Protein AF-A0A9E2KGN2-F1 (afdb_monomer_lite)

Organism: NCBI:txid2838471

Secondary structure (DSSP, 8-state):
-HHHHHHHHHHHHTHHHHHHHHHHHHHHHHHHHIIIII-HHHHHHHHHHHHHHHHHHHHHHHHTTTT-SHHHHHHHHHHHHHHHHIIIII---HHHHHHHHHIIIIIHHHHHHHHHH--HHHHHHHHHHHH-

Foldseek 3Di:
DVVVVVVVVLCVVQVPLLVLVVVLLVLVVVLVCCCPPNPNVVSVVSVVVSLVSLVVSLVVCVVVVQLPDPQLVVLLVVLVVQLVCCCPPNDVDNVVSCVRSSCSNRVRSSVSNCVSNDDPVNVVVSVVVVPD

Sequence (132 aa):
MLNSRIGYMSVLKYKHERNLVLIFFFLLMLDGIFRKWLFPSVATPIMIIKQLLSVYMVYVGYKKGLIKNIWATFSMVLGFISFVTTLLFGHHNIVIAIWGCQNWWFGIPLCILISKVVTRSDLMKMLKYILF

Structure (mmCIF, N/CA/C/O backbone):
data_AF-A0A9E2KGN2-F1
#
_entry.id   AF-A0A9E2KGN2-F1
#
loop_
_atom_site.group_PDB
_atom_site.id
_atom_site.type_symbol
_atom_site.label_atom_id
_atom_site.label_alt_id
_atom_site.label_comp_id
_atom_site.label_asym_id
_atom_site.label_entity_id
_atom_site.label_seq_id
_atom_site.pdbx_PDB_ins_code
_atom_site.Cartn_x
_atom_site.Cartn_y
_atom_site.Cartn_z
_atom_site.occupancy
_atom_site.B_iso_or_equiv
_atom_site.auth_seq_id
_atom_site.auth_comp_id
_atom_site.auth_asym_id
_atom_site.auth_atom_id
_atom_site.pdbx_PDB_model_num
ATOM 1 N N . MET A 1 1 ? -16.399 -1.167 31.758 1.00 49.25 1 MET A N 1
ATOM 2 C CA . MET A 1 1 ? -17.535 -1.430 30.835 1.00 49.25 1 MET A CA 1
ATOM 3 C C . MET A 1 1 ? -17.618 -0.456 29.647 1.00 49.25 1 MET A C 1
ATOM 5 O O . MET A 1 1 ? -17.932 -0.912 28.553 1.00 49.25 1 MET A O 1
ATOM 9 N N . LEU A 1 2 ? -17.275 0.833 29.793 1.00 50.97 2 LEU A N 1
ATOM 10 C CA . LEU A 1 2 ? -17.307 1.840 28.707 1.00 50.97 2 LEU A CA 1
ATOM 11 C C . LEU A 1 2 ? -16.407 1.527 27.492 1.00 50.97 2 LEU A C 1
ATOM 13 O O . LEU A 1 2 ? -16.825 1.730 26.356 1.00 50.97 2 LEU A O 1
ATOM 17 N N . ASN A 1 3 ? -15.221 0.949 27.716 1.00 53.88 3 ASN A N 1
ATOM 18 C CA . ASN A 1 3 ? -14.265 0.633 26.642 1.00 53.88 3 ASN A CA 1
ATOM 19 C C . ASN A 1 3 ? -14.809 -0.402 25.631 1.00 53.88 3 ASN A C 1
ATOM 21 O O . ASN A 1 3 ? -14.455 -0.393 24.457 1.00 53.88 3 ASN A O 1
ATOM 25 N N . SER A 1 4 ? -15.732 -1.266 26.073 1.00 57.16 4 SER A N 1
ATOM 26 C CA . SER A 1 4 ? -16.368 -2.249 25.191 1.00 57.16 4 SER A CA 1
ATOM 27 C C . SER A 1 4 ? -17.333 -1.585 24.201 1.00 57.16 4 SER A C 1
ATOM 29 O O . SER A 1 4 ? -17.258 -1.859 23.009 1.00 57.16 4 SER A O 1
ATOM 31 N N . ARG A 1 5 ? -18.177 -0.641 24.650 1.00 52.78 5 ARG A N 1
ATOM 32 C CA . ARG A 1 5 ? -19.175 0.041 23.801 1.00 52.78 5 ARG A CA 1
ATOM 33 C C . ARG A 1 5 ? -18.540 0.922 22.724 1.00 52.78 5 ARG A C 1
ATOM 35 O O . ARG A 1 5 ? -19.004 0.907 21.588 1.00 52.78 5 ARG A O 1
ATOM 42 N N . ILE A 1 6 ? -17.458 1.629 23.055 1.00 58.66 6 ILE A N 1
ATOM 43 C CA . ILE A 1 6 ? -16.709 2.459 22.094 1.00 58.66 6 ILE A CA 1
ATOM 44 C C . ILE A 1 6 ? -16.068 1.574 21.011 1.00 58.66 6 ILE A C 1
ATOM 46 O O . ILE A 1 6 ? -16.119 1.910 19.828 1.00 58.66 6 ILE A O 1
ATOM 50 N N . GLY A 1 7 ? -15.553 0.401 21.402 1.00 58.25 7 GLY A N 1
ATOM 51 C CA . GLY A 1 7 ? -15.083 -0.625 20.471 1.00 58.25 7 GLY A CA 1
ATOM 52 C C . GLY A 1 7 ? -16.193 -1.164 19.563 1.00 58.25 7 GLY A C 1
ATOM 53 O O . GLY A 1 7 ? -16.005 -1.249 18.357 1.00 58.25 7 GLY A O 1
ATOM 54 N N . TYR A 1 8 ? -17.381 -1.471 20.092 1.00 58.84 8 TYR A N 1
ATOM 55 C CA . TYR A 1 8 ? -18.499 -1.950 19.263 1.00 58.84 8 TYR A CA 1
ATOM 56 C C . TYR A 1 8 ? -19.005 -0.894 18.261 1.00 58.84 8 TYR A C 1
ATOM 58 O O . TYR A 1 8 ? -19.339 -1.232 17.124 1.00 58.84 8 TYR A O 1
ATOM 66 N N . MET A 1 9 ? -19.013 0.390 18.633 1.00 56.69 9 MET A N 1
ATOM 67 C CA . MET A 1 9 ? -19.390 1.481 17.723 1.00 56.69 9 MET A CA 1
ATOM 68 C C . MET A 1 9 ? -18.367 1.705 16.599 1.00 56.69 9 MET A C 1
ATOM 70 O O . MET A 1 9 ? -18.763 1.948 15.457 1.00 56.69 9 MET A O 1
ATOM 74 N N . SER A 1 10 ? -17.062 1.581 16.871 1.00 59.03 10 SER A N 1
ATOM 75 C CA . SER A 1 10 ? -16.033 1.661 15.820 1.00 59.03 10 SER A CA 1
ATOM 76 C C . SER A 1 10 ? -16.053 0.440 14.890 1.00 59.03 10 SER A C 1
ATOM 78 O O . SER A 1 10 ? -15.887 0.586 13.677 1.00 59.03 10 SER A O 1
ATOM 80 N N . VAL A 1 11 ? -16.356 -0.742 15.437 1.00 62.03 11 VAL A N 1
ATOM 81 C CA . VAL A 1 11 ? -16.535 -2.010 14.705 1.00 62.03 11 VAL A CA 1
ATOM 82 C C . VAL A 1 11 ? -17.633 -1.907 13.643 1.00 62.03 11 VAL A C 1
ATOM 84 O O . VAL A 1 11 ? -17.445 -2.427 12.540 1.00 62.03 11 VAL A O 1
ATOM 87 N N . LEU A 1 12 ? -18.754 -1.242 13.946 1.00 64.31 12 LEU A N 1
ATOM 88 C CA . LEU A 1 12 ? -19.852 -1.039 12.991 1.00 64.31 12 LEU A CA 1
ATOM 89 C C . LEU A 1 12 ? -19.533 0.049 11.957 1.00 64.31 12 LEU A C 1
ATOM 91 O O . LEU A 1 12 ? -19.859 -0.117 10.782 1.00 64.31 12 LEU A O 1
ATOM 95 N N . LYS A 1 13 ? -18.853 1.126 12.370 1.00 74.31 13 LYS A N 1
ATOM 96 C CA . LYS A 1 13 ? -18.534 2.270 11.502 1.00 74.31 13 LYS A CA 1
ATOM 97 C C . LYS A 1 13 ? -17.609 1.911 10.331 1.00 74.31 13 LYS A C 1
ATOM 99 O O . LYS A 1 13 ? -17.783 2.461 9.247 1.00 74.31 13 LYS A O 1
ATOM 104 N N . TYR A 1 14 ? -16.666 0.987 10.535 1.00 80.75 14 TYR A N 1
ATOM 105 C CA . TYR A 1 14 ? -15.676 0.580 9.522 1.00 80.75 14 TYR A CA 1
ATOM 106 C C . TYR A 1 14 ? -15.824 -0.881 9.072 1.00 80.75 14 TYR A C 1
ATOM 108 O O . TYR A 1 14 ? -14.847 -1.543 8.718 1.00 80.75 14 TYR A O 1
ATOM 116 N N . LYS A 1 15 ? -17.046 -1.432 9.123 1.00 83.88 15 LYS A N 1
ATOM 117 C CA . LYS A 1 15 ? -17.305 -2.840 8.774 1.00 83.88 15 LYS A CA 1
ATOM 118 C C . LYS A 1 15 ? -16.831 -3.187 7.356 1.00 83.88 15 LYS A C 1
ATOM 120 O O . LYS A 1 15 ? -16.273 -4.260 7.147 1.00 83.88 15 LYS A O 1
ATOM 125 N N . HIS A 1 16 ? -17.043 -2.288 6.395 1.00 86.94 16 HIS A N 1
ATOM 126 C CA . HIS A 1 16 ? -16.673 -2.528 5.001 1.00 86.94 16 HIS A CA 1
ATOM 127 C C . HIS A 1 16 ? -15.149 -2.574 4.816 1.00 86.94 16 HIS A C 1
ATOM 129 O O . HIS A 1 16 ? -14.624 -3.512 4.224 1.00 86.94 16 HIS A O 1
ATOM 135 N N . GLU A 1 17 ? -14.428 -1.618 5.395 1.00 87.62 17 GLU A N 1
ATOM 136 C CA . GLU A 1 17 ? -12.970 -1.521 5.324 1.00 87.62 17 GLU A CA 1
ATOM 137 C C . GLU A 1 17 ? -12.296 -2.692 6.023 1.00 87.62 17 GLU A C 1
ATOM 139 O O . GLU A 1 17 ? -11.311 -3.219 5.518 1.00 87.62 17 GLU A O 1
ATOM 144 N N . ARG A 1 18 ? -12.852 -3.157 7.146 1.00 87.56 18 ARG A N 1
ATOM 145 C CA . ARG A 1 18 ? -12.347 -4.348 7.841 1.00 87.56 18 ARG A CA 1
ATOM 146 C C . ARG A 1 18 ? -12.416 -5.585 6.955 1.00 87.56 18 ARG A C 1
ATOM 148 O O . ARG A 1 18 ? -11.441 -6.327 6.879 1.00 87.56 18 ARG A O 1
ATOM 155 N N . ASN A 1 19 ? -13.524 -5.776 6.240 1.00 87.88 19 ASN A N 1
ATOM 156 C CA . ASN A 1 19 ? -13.646 -6.880 5.289 1.00 87.88 19 ASN A CA 1
ATOM 157 C C . ASN A 1 19 ? -12.620 -6.758 4.153 1.00 87.88 19 ASN A C 1
ATOM 159 O O . ASN A 1 19 ? -11.993 -7.754 3.804 1.00 87.88 19 ASN A O 1
ATOM 163 N N . LEU A 1 20 ? -12.399 -5.552 3.618 1.00 91.44 20 LEU A N 1
ATOM 164 C CA . LEU A 1 20 ? -11.380 -5.322 2.586 1.00 91.44 20 LEU A CA 1
ATOM 165 C C . LEU A 1 20 ? -9.967 -5.632 3.092 1.00 91.44 20 LEU A C 1
ATOM 167 O O . LEU A 1 20 ? -9.188 -6.251 2.372 1.00 91.44 20 LEU A O 1
ATOM 171 N N . VAL A 1 21 ? -9.649 -5.271 4.337 1.00 91.31 21 VAL A N 1
ATOM 172 C CA . VAL A 1 21 ? -8.358 -5.597 4.958 1.00 91.31 21 VAL A CA 1
ATOM 173 C C . VAL A 1 21 ? -8.187 -7.106 5.140 1.00 91.31 21 VAL A C 1
ATOM 175 O O . VAL A 1 21 ? -7.107 -7.624 4.867 1.00 91.31 21 VAL A O 1
ATOM 178 N N . LEU A 1 22 ? -9.234 -7.829 5.549 1.00 89.62 22 LEU A N 1
ATOM 179 C CA . LEU A 1 22 ? -9.190 -9.293 5.650 1.00 89.62 22 LEU A CA 1
ATOM 180 C C . LEU A 1 22 ? -8.972 -9.953 4.282 1.00 89.62 22 LEU A C 1
ATOM 182 O O . LEU A 1 22 ? -8.147 -10.857 4.166 1.00 89.62 22 LEU A O 1
ATOM 186 N N . ILE A 1 23 ? -9.661 -9.469 3.244 1.00 90.62 23 ILE A N 1
ATOM 187 C CA . ILE A 1 23 ? -9.460 -9.921 1.861 1.00 90.62 23 ILE A CA 1
ATOM 188 C C . ILE A 1 23 ? -8.017 -9.643 1.428 1.00 90.62 23 ILE A C 1
ATOM 190 O O . ILE A 1 23 ? -7.337 -10.546 0.951 1.00 90.62 23 ILE A O 1
ATOM 194 N N . PHE A 1 24 ? -7.519 -8.424 1.648 1.00 91.88 24 PHE A N 1
ATOM 195 C CA . PHE A 1 24 ? -6.146 -8.044 1.318 1.00 91.88 24 PHE A CA 1
ATOM 196 C C . PHE A 1 24 ? -5.117 -8.932 2.023 1.00 91.88 24 PHE A C 1
ATOM 198 O O . PHE A 1 24 ? -4.154 -9.377 1.402 1.00 91.88 24 PHE A O 1
ATOM 205 N N . PHE A 1 25 ? -5.335 -9.223 3.304 1.00 90.62 25 PHE A N 1
ATOM 206 C CA . PHE A 1 25 ? -4.489 -10.119 4.080 1.00 90.62 25 PHE A CA 1
ATOM 207 C C . PHE A 1 25 ? -4.479 -11.542 3.508 1.00 90.62 25 PHE A C 1
ATOM 209 O O . PHE A 1 25 ? -3.407 -12.122 3.338 1.00 90.62 25 PHE A O 1
ATOM 216 N N . PHE A 1 26 ? -5.643 -12.082 3.141 1.00 90.25 26 PHE A N 1
ATOM 217 C CA . PHE A 1 26 ? -5.722 -13.402 2.518 1.00 90.25 26 PHE A CA 1
ATOM 218 C C . PHE A 1 26 ? -5.017 -13.426 1.154 1.00 90.25 26 PHE A C 1
ATOM 220 O O . PHE A 1 26 ? -4.220 -14.324 0.893 1.00 90.25 26 PHE A O 1
ATOM 227 N N . LEU A 1 27 ? -5.214 -12.398 0.318 1.00 90.62 27 LEU A N 1
ATOM 228 C CA . LEU A 1 27 ? -4.483 -12.238 -0.947 1.00 90.62 27 LEU A CA 1
ATOM 229 C C . LEU A 1 27 ? -2.966 -12.191 -0.732 1.00 90.62 27 LEU A C 1
ATOM 231 O O . LEU A 1 27 ? -2.219 -12.753 -1.529 1.00 90.62 27 LEU A O 1
ATOM 235 N N . LEU A 1 28 ? -2.509 -11.537 0.337 1.00 88.88 28 LEU A N 1
ATOM 236 C CA . LEU A 1 28 ? -1.092 -11.450 0.678 1.00 88.88 28 LEU A CA 1
ATOM 237 C C . LEU A 1 28 ? -0.510 -12.818 1.066 1.00 88.88 28 LEU A C 1
ATOM 239 O O . LEU A 1 28 ? 0.604 -13.137 0.652 1.00 88.88 28 LEU A O 1
ATOM 243 N N . MET A 1 29 ? -1.264 -13.644 1.797 1.00 89.25 29 MET A N 1
ATOM 244 C CA . MET A 1 29 ? -0.861 -15.024 2.092 1.00 89.25 29 MET A CA 1
ATOM 245 C C . MET A 1 29 ? -0.841 -15.893 0.830 1.00 89.25 29 MET A C 1
ATOM 247 O O . MET A 1 29 ? 0.145 -16.592 0.591 1.00 89.25 29 MET A O 1
ATOM 251 N N . LEU A 1 30 ? -1.885 -15.815 -0.005 1.00 89.50 30 LEU A N 1
ATOM 252 C CA . LEU A 1 30 ? -1.962 -16.568 -1.259 1.00 89.50 30 LEU A CA 1
ATOM 253 C C . LEU A 1 30 ? -0.791 -16.236 -2.190 1.00 89.50 30 LEU A C 1
ATOM 255 O O . LEU A 1 30 ? -0.141 -17.151 -2.688 1.00 89.50 30 LEU A O 1
ATOM 259 N N . ASP A 1 31 ? -0.473 -14.953 -2.378 1.00 87.38 31 ASP A N 1
ATOM 260 C CA . ASP A 1 31 ? 0.674 -14.509 -3.187 1.00 87.38 31 ASP A CA 1
ATOM 261 C C . ASP A 1 31 ? 1.984 -15.169 -2.715 1.00 87.38 31 ASP A C 1
ATOM 263 O O . ASP A 1 31 ? 2.774 -15.658 -3.524 1.00 87.38 31 ASP A O 1
ATOM 267 N N . GLY A 1 32 ? 2.184 -15.282 -1.395 1.00 85.56 32 GLY A N 1
ATOM 268 C CA . GLY A 1 32 ? 3.335 -15.975 -0.813 1.00 85.56 32 GLY A CA 1
ATOM 269 C C . GLY A 1 32 ? 3.361 -17.479 -1.104 1.00 85.56 32 GLY A C 1
ATOM 270 O O . GLY A 1 32 ? 4.416 -18.018 -1.449 1.00 85.56 32 GLY A O 1
ATOM 271 N N . ILE A 1 33 ? 2.210 -18.149 -0.997 1.00 89.25 33 ILE A N 1
ATOM 272 C CA . ILE A 1 33 ? 2.085 -19.592 -1.245 1.00 89.25 33 ILE A CA 1
ATOM 273 C C . ILE A 1 33 ? 2.324 -19.908 -2.727 1.00 89.25 33 ILE A C 1
ATOM 275 O O . ILE A 1 33 ? 3.149 -20.763 -3.057 1.00 89.25 33 ILE A O 1
ATOM 279 N N . PHE A 1 34 ? 1.644 -19.201 -3.630 1.00 88.00 34 PHE A N 1
ATOM 280 C CA .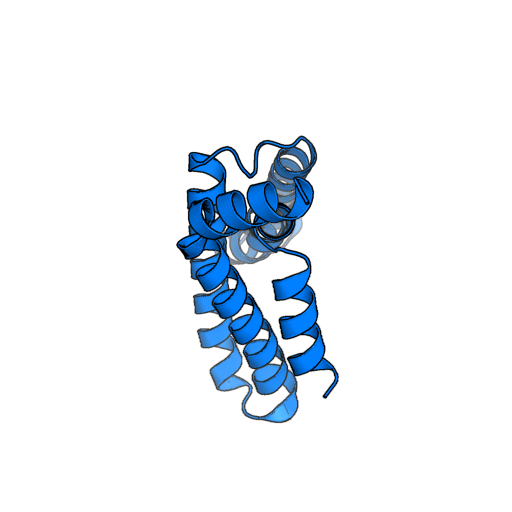 PHE A 1 34 ? 1.737 -19.455 -5.069 1.00 88.00 34 PHE A CA 1
ATOM 281 C C . PHE A 1 34 ? 3.115 -19.130 -5.635 1.00 88.00 34 PHE A C 1
ATOM 283 O O . PHE A 1 34 ? 3.605 -19.875 -6.483 1.00 88.00 34 PHE A O 1
ATOM 290 N N . ARG A 1 35 ? 3.765 -18.067 -5.149 1.00 82.50 35 ARG A N 1
ATOM 291 C CA . ARG A 1 35 ? 5.089 -17.671 -5.638 1.00 82.50 35 ARG A CA 1
ATOM 292 C C . ARG A 1 35 ? 6.188 -18.661 -5.247 1.00 82.50 35 ARG A C 1
ATOM 294 O O . ARG A 1 35 ? 7.119 -18.840 -6.024 1.00 82.50 35 ARG A O 1
ATOM 301 N N . LYS A 1 36 ? 6.115 -19.259 -4.052 1.00 82.19 36 LYS A N 1
ATOM 302 C CA . LYS A 1 36 ? 7.186 -20.122 -3.522 1.00 82.19 36 LYS A CA 1
ATOM 303 C C . LYS A 1 36 ? 6.938 -21.621 -3.687 1.00 82.19 36 LYS A C 1
ATOM 305 O O . LYS A 1 36 ? 7.913 -22.348 -3.822 1.00 82.19 36 LYS A O 1
ATOM 310 N N . TRP A 1 37 ? 5.685 -22.080 -3.647 1.00 85.50 37 TRP A N 1
ATOM 311 C CA . TRP A 1 37 ? 5.394 -23.504 -3.429 1.00 85.50 37 TRP A CA 1
ATOM 312 C C . TRP A 1 37 ? 4.532 -24.153 -4.513 1.00 85.50 37 TRP A C 1
ATOM 314 O O . TRP A 1 37 ? 4.858 -25.249 -4.949 1.00 85.50 37 TRP A O 1
ATOM 324 N N . LEU A 1 38 ? 3.431 -23.516 -4.933 1.00 80.88 38 LEU A N 1
ATOM 325 C CA . LEU A 1 38 ? 2.428 -24.185 -5.779 1.00 80.88 38 LEU A CA 1
ATOM 326 C C . LEU A 1 38 ? 2.603 -23.933 -7.281 1.00 80.88 38 LEU A C 1
ATOM 328 O O . LEU A 1 38 ? 2.819 -24.874 -8.038 1.00 80.88 38 LEU A O 1
ATOM 332 N N . PHE A 1 39 ? 2.440 -22.685 -7.737 1.00 83.75 39 PHE A N 1
ATOM 333 C CA . PHE A 1 39 ? 2.403 -22.372 -9.170 1.00 83.75 39 PHE A CA 1
ATOM 334 C C . PHE A 1 39 ? 2.801 -20.912 -9.442 1.00 83.75 39 PHE A C 1
ATOM 336 O O . PHE A 1 39 ? 1.962 -20.008 -9.326 1.00 83.75 39 PHE A O 1
ATOM 343 N N . PRO A 1 40 ? 4.060 -20.656 -9.842 1.00 82.88 40 PRO A N 1
ATOM 344 C CA . PRO A 1 40 ? 4.567 -19.298 -10.028 1.00 82.88 40 PRO A CA 1
ATOM 345 C C . PRO A 1 40 ? 3.764 -18.474 -11.041 1.00 82.88 40 PRO A C 1
ATOM 347 O O . PRO A 1 40 ? 3.594 -17.271 -10.853 1.00 82.88 40 PRO A O 1
ATOM 350 N N . SER A 1 41 ? 3.198 -19.105 -12.075 1.00 85.31 41 SER A N 1
ATOM 351 C CA . SER A 1 41 ? 2.453 -18.390 -13.119 1.00 85.31 41 SER A CA 1
ATOM 352 C C . SER A 1 41 ? 1.149 -17.751 -12.619 1.00 85.31 41 SER A C 1
ATOM 354 O O . SER A 1 41 ? 0.702 -16.768 -13.205 1.00 85.31 41 SER A O 1
ATOM 356 N N . VAL A 1 42 ? 0.549 -18.252 -11.526 1.00 85.88 42 VAL A N 1
ATOM 357 C CA . VAL A 1 42 ? -0.662 -17.656 -10.916 1.00 85.88 42 VAL A CA 1
ATOM 358 C C . VAL A 1 42 ? -0.308 -16.525 -9.938 1.00 85.88 42 VAL A C 1
ATOM 360 O O . VAL A 1 42 ? -1.145 -15.677 -9.630 1.00 85.88 42 VAL A O 1
ATOM 363 N N . ALA A 1 43 ? 0.946 -16.427 -9.491 1.00 85.75 43 ALA A N 1
ATOM 364 C CA . ALA A 1 43 ? 1.360 -15.359 -8.581 1.00 85.75 43 ALA A CA 1
ATOM 365 C C . ALA A 1 43 ? 1.261 -13.967 -9.236 1.00 85.75 43 ALA A C 1
ATOM 367 O O . ALA A 1 43 ? 0.870 -12.998 -8.586 1.00 85.75 43 ALA A O 1
ATOM 368 N N . THR A 1 44 ? 1.549 -13.855 -10.536 1.00 86.94 44 THR A N 1
ATOM 369 C CA . THR A 1 44 ? 1.492 -12.582 -11.273 1.00 86.94 44 THR A CA 1
ATOM 370 C C . THR A 1 44 ? 0.086 -11.964 -11.313 1.00 86.94 44 THR A C 1
ATOM 372 O O . THR A 1 44 ? -0.049 -10.804 -10.913 1.00 86.94 44 THR A O 1
ATOM 375 N N . PRO A 1 45 ? -0.987 -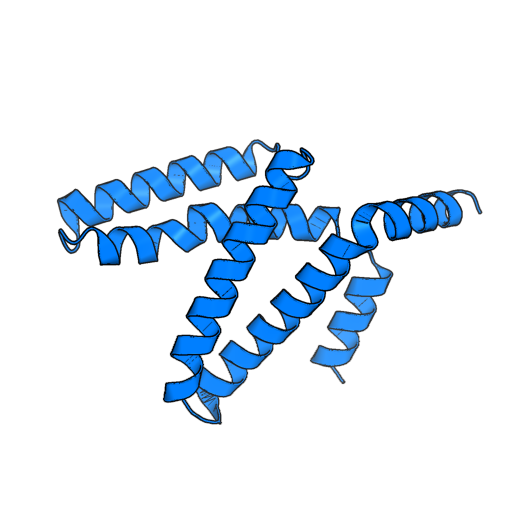12.678 -11.718 1.00 89.19 45 PRO A N 1
ATOM 376 C CA . PRO A 1 45 ? -2.337 -12.115 -11.678 1.00 89.19 45 PRO A CA 1
ATOM 377 C C . PRO A 1 45 ? -2.811 -11.802 -10.251 1.00 89.19 45 PRO A C 1
ATOM 379 O O . PRO A 1 45 ? -3.438 -10.763 -10.040 1.00 89.19 45 PRO A O 1
ATOM 382 N N . ILE A 1 46 ? -2.458 -12.621 -9.252 1.00 89.44 46 ILE A N 1
ATOM 383 C CA . ILE A 1 46 ? -2.775 -12.331 -7.840 1.00 89.44 46 ILE A CA 1
ATOM 384 C C . ILE A 1 46 ? -2.106 -11.024 -7.388 1.00 89.44 46 ILE A C 1
ATOM 386 O O . ILE A 1 46 ? -2.739 -10.197 -6.725 1.00 89.44 46 ILE A O 1
ATOM 390 N N . MET A 1 47 ? -0.850 -10.800 -7.784 1.00 87.19 47 MET A N 1
ATOM 391 C CA . MET A 1 47 ? -0.117 -9.574 -7.470 1.00 87.19 47 MET A CA 1
ATOM 392 C C . MET A 1 47 ? -0.814 -8.332 -8.040 1.00 87.19 47 MET A C 1
ATOM 394 O O . MET A 1 47 ? -0.949 -7.336 -7.327 1.00 87.19 47 MET A O 1
ATOM 398 N N . ILE A 1 48 ? -1.301 -8.406 -9.281 1.00 90.06 48 ILE A N 1
ATOM 399 C CA . ILE A 1 48 ? -2.028 -7.309 -9.938 1.00 90.06 48 ILE A CA 1
ATOM 400 C C . ILE A 1 48 ? -3.328 -6.994 -9.184 1.00 90.06 48 ILE A C 1
ATOM 402 O O . ILE A 1 48 ? -3.592 -5.834 -8.861 1.00 90.06 48 ILE A O 1
ATOM 406 N N . ILE A 1 49 ? -4.115 -8.017 -8.829 1.00 91.88 49 ILE A N 1
ATOM 407 C CA . ILE A 1 49 ? -5.367 -7.837 -8.071 1.00 91.88 49 ILE A CA 1
ATOM 408 C C . ILE A 1 49 ? -5.085 -7.183 -6.712 1.00 91.88 49 ILE A C 1
ATOM 410 O O . ILE A 1 49 ? -5.776 -6.243 -6.314 1.00 91.88 49 ILE A O 1
ATOM 414 N N . LYS A 1 50 ? -4.039 -7.634 -6.010 1.00 90.56 50 LYS A N 1
ATOM 415 C CA . LYS A 1 50 ? -3.622 -7.065 -4.720 1.00 90.56 50 LYS A CA 1
ATOM 416 C C . LYS A 1 50 ? -3.259 -5.580 -4.836 1.00 90.56 50 LYS A C 1
ATOM 418 O O . LYS A 1 50 ? -3.585 -4.806 -3.937 1.00 90.56 50 LYS A O 1
ATOM 423 N N . GLN A 1 51 ? -2.602 -5.173 -5.921 1.00 90.25 51 GLN A N 1
ATOM 424 C CA . GLN A 1 51 ? -2.255 -3.770 -6.163 1.00 90.25 51 GLN A CA 1
ATOM 425 C C . GLN A 1 51 ? -3.473 -2.907 -6.504 1.00 90.25 51 GLN A C 1
ATOM 427 O O . GLN A 1 51 ? -3.613 -1.806 -5.983 1.00 90.25 51 GLN A O 1
ATOM 432 N N . LEU A 1 52 ? -4.402 -3.406 -7.319 1.00 92.19 52 LEU A N 1
ATOM 433 C CA . LEU A 1 52 ? -5.669 -2.708 -7.573 1.00 92.19 52 LEU A CA 1
ATOM 434 C C . LEU A 1 52 ? -6.450 -2.500 -6.267 1.00 92.19 52 LEU A C 1
ATOM 436 O O . LEU A 1 52 ? -6.963 -1.410 -5.997 1.00 92.19 52 LEU A O 1
ATOM 440 N N . LEU A 1 53 ? -6.471 -3.527 -5.413 1.00 93.56 53 LEU A N 1
ATOM 441 C CA . LEU A 1 53 ? -7.098 -3.460 -4.099 1.00 93.56 53 LEU A CA 1
ATOM 442 C C . LEU A 1 53 ? -6.395 -2.455 -3.173 1.00 93.56 53 LEU A C 1
ATOM 444 O O . LEU A 1 53 ? -7.074 -1.739 -2.434 1.00 93.56 53 LEU A O 1
ATOM 448 N N . SER A 1 54 ? -5.061 -2.356 -3.218 1.00 92.50 54 SER A N 1
ATOM 449 C CA . SER A 1 54 ? -4.332 -1.390 -2.392 1.00 92.50 54 SER A CA 1
ATOM 450 C C . SER A 1 54 ? -4.639 0.051 -2.787 1.00 92.50 54 SER A C 1
ATOM 452 O O . SER A 1 54 ? -4.933 0.869 -1.913 1.00 92.50 54 SER A O 1
ATOM 454 N N . VAL A 1 55 ? -4.667 0.345 -4.089 1.00 93.38 55 VAL A N 1
ATOM 455 C CA . VAL A 1 55 ? -5.056 1.660 -4.619 1.00 93.38 55 VAL A CA 1
ATOM 456 C C . VAL A 1 55 ? -6.472 2.021 -4.169 1.00 93.38 55 VAL A C 1
ATOM 458 O O . VAL A 1 55 ? -6.697 3.114 -3.643 1.00 93.38 55 VAL A O 1
ATOM 461 N N . TYR A 1 56 ? -7.419 1.088 -4.305 1.00 93.94 56 TYR A N 1
ATOM 462 C CA . TYR A 1 56 ? -8.805 1.302 -3.893 1.00 93.94 56 TYR A CA 1
ATOM 463 C C . TYR A 1 56 ? -8.931 1.598 -2.390 1.00 93.94 56 TYR A C 1
ATOM 465 O O . TYR A 1 56 ? -9.585 2.568 -1.996 1.00 93.94 56 TYR A O 1
ATOM 473 N N . MET A 1 57 ? -8.271 0.814 -1.533 1.00 92.94 57 MET A N 1
ATOM 474 C CA . MET A 1 57 ? -8.324 1.032 -0.084 1.00 92.94 57 MET A CA 1
ATOM 475 C C . MET A 1 57 ? -7.686 2.359 0.327 1.00 92.94 57 MET A C 1
ATOM 477 O O . MET A 1 57 ? -8.239 3.059 1.177 1.00 92.94 57 MET A O 1
ATOM 481 N N . VAL A 1 58 ? -6.567 2.744 -0.290 1.00 92.44 58 VAL A N 1
ATOM 482 C CA . VAL A 1 58 ? -5.930 4.042 -0.024 1.00 92.44 58 VAL A CA 1
ATOM 483 C C . VAL A 1 58 ? -6.836 5.193 -0.453 1.00 92.44 58 VAL A C 1
ATOM 485 O O . VAL A 1 58 ? -6.995 6.152 0.301 1.00 92.44 58 VAL A O 1
ATOM 488 N N . TYR A 1 59 ? -7.512 5.079 -1.597 1.00 92.75 59 TYR A N 1
ATOM 489 C CA . TYR A 1 59 ? -8.492 6.071 -2.041 1.00 92.75 59 TYR A CA 1
ATOM 490 C C . TYR A 1 59 ? -9.655 6.235 -1.048 1.00 92.75 59 TYR A C 1
ATOM 492 O O . TYR A 1 59 ? -9.980 7.356 -0.641 1.00 92.75 59 TYR A O 1
ATOM 500 N N . VAL A 1 60 ? -10.255 5.126 -0.600 1.00 91.38 60 VAL A N 1
ATOM 501 C CA . VAL A 1 60 ? -11.331 5.141 0.409 1.00 91.38 60 VAL A CA 1
ATOM 502 C C . VAL A 1 60 ? -10.829 5.727 1.733 1.00 91.38 60 VAL A C 1
ATOM 504 O O . VAL A 1 60 ? -11.501 6.561 2.348 1.00 91.38 60 VAL A O 1
ATOM 507 N N . GLY A 1 61 ? -9.625 5.340 2.149 1.00 89.69 61 GLY A N 1
ATOM 508 C CA . GLY A 1 61 ? -8.968 5.839 3.350 1.00 89.69 61 GLY A CA 1
ATOM 509 C C . GLY A 1 61 ? -8.689 7.333 3.326 1.00 89.69 61 GLY A C 1
ATOM 510 O O . GLY A 1 61 ? -8.869 8.013 4.339 1.00 89.69 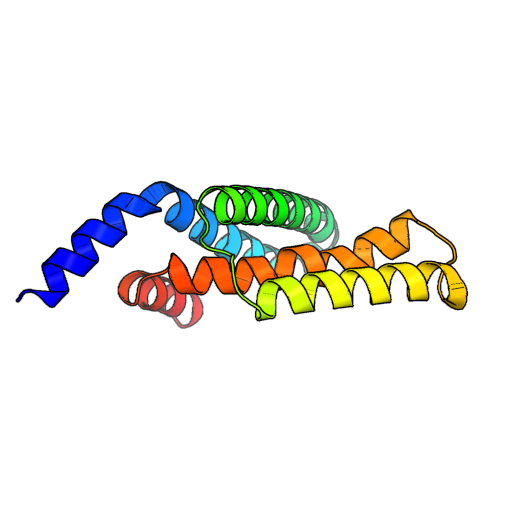61 GLY A O 1
ATOM 511 N N . TYR A 1 62 ? -8.284 7.851 2.170 1.00 89.81 62 TYR A N 1
ATOM 512 C CA . TYR A 1 62 ? -8.058 9.273 1.964 1.00 89.81 62 TYR A CA 1
ATOM 513 C C . TYR A 1 62 ? -9.372 10.056 2.042 1.00 89.81 62 TYR A C 1
ATOM 515 O O . TYR A 1 62 ? -9.461 11.011 2.814 1.00 89.81 62 TYR A O 1
ATOM 523 N N . LYS A 1 63 ? -10.431 9.596 1.354 1.00 89.25 63 LYS A N 1
ATOM 524 C CA . LYS A 1 63 ? -11.771 10.213 1.422 1.00 89.25 63 LYS A CA 1
ATOM 525 C C . LYS A 1 63 ? -12.329 10.290 2.841 1.00 89.25 63 LYS A C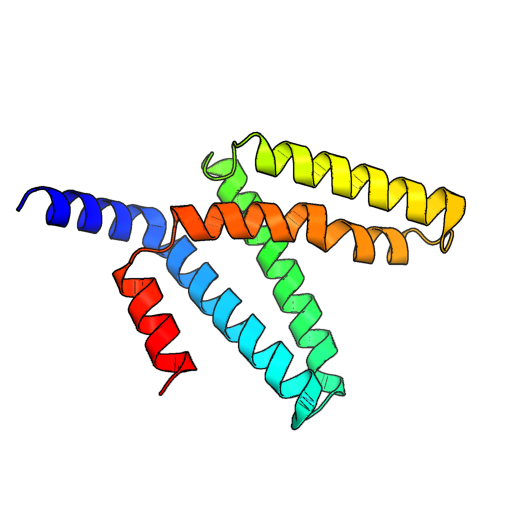 1
ATOM 527 O O . LYS A 1 63 ? -12.985 11.264 3.192 1.00 89.25 63 LYS A O 1
ATOM 532 N N . LYS A 1 64 ? -12.068 9.272 3.662 1.00 87.31 64 LYS A N 1
ATOM 533 C CA . LYS A 1 64 ? -12.522 9.212 5.061 1.00 87.31 64 LYS A CA 1
ATOM 534 C C . LYS A 1 64 ? -11.573 9.910 6.043 1.00 87.31 64 LYS A C 1
ATOM 536 O O . LYS A 1 64 ? -11.805 9.857 7.248 1.00 87.31 64 LYS A O 1
ATOM 541 N N . GLY A 1 65 ? -10.496 10.534 5.558 1.00 86.75 65 GLY A N 1
ATOM 542 C CA . GLY A 1 65 ? -9.496 11.206 6.392 1.00 86.75 65 GLY A CA 1
ATOM 543 C C . GLY A 1 65 ? -8.675 10.261 7.277 1.00 86.75 65 GLY A C 1
ATOM 544 O O . GLY A 1 65 ? -7.946 10.715 8.157 1.00 86.75 65 GLY A O 1
ATOM 545 N N . LEU A 1 66 ? -8.751 8.946 7.050 1.00 85.25 66 LEU A N 1
ATOM 546 C CA . LEU A 1 66 ? -8.056 7.939 7.854 1.00 85.25 66 LEU A CA 1
ATOM 547 C C . LEU A 1 66 ? -6.543 7.988 7.621 1.00 85.25 66 LEU A C 1
ATOM 549 O O . LEU A 1 66 ? -5.768 7.736 8.537 1.00 85.25 66 LEU A O 1
ATOM 553 N N . ILE A 1 67 ? -6.104 8.382 6.429 1.00 85.81 67 ILE A N 1
ATOM 554 C CA . ILE A 1 67 ? -4.691 8.337 6.021 1.00 85.81 67 ILE A CA 1
ATOM 555 C C . ILE A 1 67 ? -3.976 9.689 6.232 1.00 85.81 67 ILE A C 1
ATOM 557 O O . ILE A 1 67 ? -2.785 9.815 5.973 1.00 85.81 67 ILE A O 1
ATOM 561 N N . LYS A 1 68 ? -4.658 10.710 6.772 1.00 82.38 68 LYS A N 1
ATOM 562 C CA . LYS A 1 68 ? -4.080 12.051 6.969 1.00 82.38 68 LYS A CA 1
ATOM 563 C C . LYS A 1 68 ? -3.040 12.045 8.103 1.00 82.38 68 LYS A C 1
ATOM 565 O O . LYS A 1 68 ? -3.371 12.268 9.265 1.00 82.38 68 LYS A O 1
ATOM 570 N N . ASN A 1 69 ? -1.795 11.716 7.768 1.00 86.56 69 ASN A N 1
ATOM 571 C CA . ASN A 1 69 ? -0.656 11.643 8.680 1.00 86.56 69 ASN A CA 1
ATOM 572 C C . ASN A 1 69 ? 0.624 12.082 7.951 1.00 86.56 69 ASN A C 1
ATOM 574 O O . ASN A 1 69 ? 0.759 11.839 6.752 1.00 86.56 69 ASN A O 1
ATOM 578 N N . ILE A 1 70 ? 1.576 12.665 8.683 1.00 89.06 70 ILE A N 1
ATOM 579 C CA . ILE A 1 70 ? 2.875 13.096 8.155 1.00 89.06 70 ILE A CA 1
ATOM 580 C C . ILE A 1 70 ? 3.609 11.933 7.471 1.00 89.06 70 ILE A C 1
ATOM 582 O O . ILE A 1 70 ? 4.161 12.101 6.389 1.00 89.06 70 ILE A O 1
ATOM 586 N N . TRP A 1 71 ? 3.512 10.726 8.035 1.00 88.69 71 TRP A N 1
ATOM 587 C CA . TRP A 1 71 ? 4.118 9.509 7.489 1.00 88.69 71 TRP A CA 1
ATOM 588 C C . TRP A 1 71 ? 3.563 9.125 6.114 1.00 88.69 71 TRP A C 1
ATOM 590 O O . TRP A 1 71 ? 4.317 8.683 5.250 1.00 88.69 71 TRP A O 1
ATOM 600 N N . ALA A 1 72 ? 2.262 9.333 5.886 1.00 88.50 72 ALA A N 1
ATOM 601 C CA . ALA A 1 72 ? 1.657 9.087 4.581 1.00 88.50 72 ALA A CA 1
ATOM 602 C C . ALA A 1 72 ? 2.191 10.089 3.548 1.00 88.50 72 ALA A C 1
ATOM 604 O O . ALA A 1 72 ? 2.592 9.692 2.456 1.00 88.50 72 ALA A O 1
ATOM 605 N N . THR A 1 73 ? 2.294 11.369 3.914 1.00 89.56 73 THR A N 1
ATOM 606 C CA . THR A 1 73 ? 2.882 12.396 3.044 1.00 89.56 73 THR A CA 1
ATOM 607 C C . THR A 1 73 ? 4.348 12.097 2.726 1.00 89.56 73 THR A C 1
ATOM 609 O O . THR A 1 73 ? 4.730 12.120 1.560 1.00 89.56 73 THR A O 1
ATOM 612 N N . PHE A 1 74 ? 5.157 11.731 3.726 1.00 93.62 74 PHE A N 1
ATOM 613 C CA . PHE A 1 74 ? 6.552 11.327 3.514 1.00 93.62 74 PHE A CA 1
ATOM 614 C C . PHE A 1 74 ? 6.665 10.146 2.550 1.00 93.62 74 PHE A C 1
ATOM 616 O O . PHE A 1 74 ? 7.491 10.179 1.641 1.00 93.62 74 PHE A O 1
ATOM 623 N N . SER A 1 75 ? 5.805 9.133 2.689 1.00 93.50 75 SER A N 1
ATOM 624 C CA . SER A 1 75 ? 5.800 8.000 1.759 1.00 93.50 75 SER A CA 1
ATOM 625 C C . SER A 1 75 ? 5.449 8.405 0.325 1.00 93.50 75 SER A C 1
ATOM 627 O O . SER A 1 75 ? 6.052 7.896 -0.618 1.00 93.50 75 SER A O 1
ATOM 629 N N . MET A 1 76 ? 4.548 9.380 0.143 1.00 91.81 76 MET A N 1
ATOM 630 C CA . MET A 1 76 ? 4.219 9.915 -1.180 1.00 91.81 76 MET A CA 1
ATOM 631 C C . MET A 1 76 ? 5.406 10.639 -1.820 1.00 91.81 76 MET A C 1
ATOM 633 O O . MET A 1 76 ? 5.707 10.407 -2.993 1.00 91.81 76 MET A O 1
ATOM 637 N N . VAL A 1 77 ? 6.114 11.455 -1.034 1.00 94.38 77 VAL A N 1
ATOM 638 C CA . VAL A 1 77 ? 7.322 12.162 -1.479 1.00 94.38 77 VAL A CA 1
ATOM 639 C C . VAL A 1 77 ? 8.430 11.173 -1.842 1.00 94.38 77 VAL A C 1
ATOM 641 O O . VAL A 1 77 ? 9.009 11.282 -2.919 1.00 94.38 77 VAL A O 1
ATOM 644 N N . LEU A 1 78 ? 8.683 10.163 -1.005 1.00 94.31 78 LEU A N 1
ATOM 645 C CA . LEU A 1 78 ? 9.679 9.125 -1.295 1.00 94.31 78 LEU A CA 1
ATOM 646 C C . LEU A 1 78 ? 9.330 8.324 -2.551 1.00 94.31 78 LEU A C 1
ATOM 648 O O . LEU A 1 78 ? 10.212 8.050 -3.362 1.00 94.31 78 LEU A O 1
ATOM 652 N N . GLY A 1 79 ? 8.050 8.009 -2.762 1.00 93.12 79 GLY A N 1
ATOM 653 C CA . GLY A 1 79 ? 7.602 7.367 -3.996 1.00 93.12 79 GLY A CA 1
ATOM 654 C C . GLY A 1 79 ? 7.834 8.237 -5.231 1.00 93.12 79 GLY A C 1
ATOM 655 O O . GLY A 1 79 ? 8.246 7.721 -6.266 1.00 93.12 79 GLY A O 1
ATOM 656 N N . PHE A 1 80 ? 7.651 9.556 -5.119 1.00 94.25 80 PHE A N 1
ATOM 657 C CA . PHE A 1 80 ? 7.941 10.486 -6.212 1.00 94.25 80 PHE A CA 1
ATOM 658 C C . PHE A 1 80 ? 9.443 10.586 -6.499 1.00 94.25 80 PHE A C 1
ATOM 660 O O . PHE A 1 80 ? 9.850 10.501 -7.655 1.00 94.25 80 PHE A O 1
ATOM 667 N N . ILE A 1 81 ? 10.276 10.675 -5.458 1.00 94.38 81 ILE A N 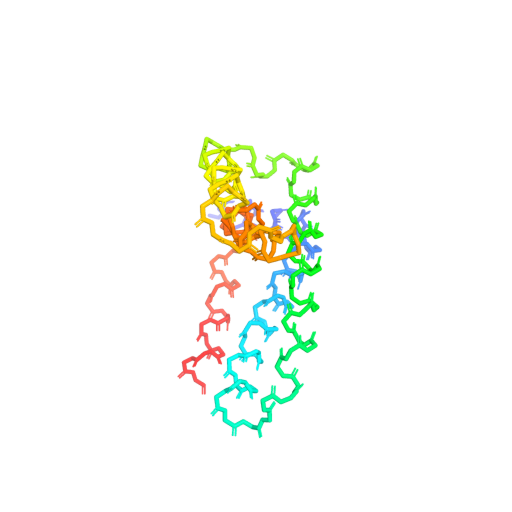1
ATOM 668 C CA . ILE A 1 81 ? 11.738 10.644 -5.605 1.00 94.38 81 ILE A CA 1
ATOM 669 C C . ILE A 1 81 ? 12.162 9.340 -6.286 1.00 94.38 81 ILE A C 1
ATOM 671 O O . ILE A 1 81 ? 12.898 9.381 -7.265 1.00 94.38 81 ILE A O 1
ATOM 675 N N . SER A 1 82 ? 11.644 8.196 -5.827 1.00 92.06 82 SER A N 1
ATOM 676 C CA . SER A 1 82 ? 11.921 6.883 -6.419 1.00 92.06 82 SER A CA 1
ATOM 677 C C . SER A 1 82 ? 11.484 6.790 -7.882 1.00 92.06 82 SER A C 1
ATOM 679 O O . SER A 1 82 ? 12.171 6.159 -8.685 1.00 92.06 82 SER A O 1
ATOM 681 N N . PHE A 1 83 ? 10.353 7.398 -8.241 1.00 93.62 83 PHE A N 1
ATOM 682 C CA . PHE A 1 83 ? 9.873 7.449 -9.620 1.00 93.62 83 PHE A CA 1
ATOM 683 C C . PHE A 1 83 ? 10.838 8.243 -10.511 1.00 93.62 83 PHE A C 1
ATOM 685 O O . PHE A 1 83 ? 11.277 7.744 -11.548 1.00 93.62 83 PHE A O 1
ATOM 692 N N . VAL A 1 84 ? 11.223 9.446 -10.074 1.00 94.06 84 VAL A N 1
ATOM 693 C CA . VAL A 1 84 ? 12.137 10.325 -10.817 1.00 94.06 84 VAL A CA 1
ATOM 694 C C . VAL A 1 84 ? 13.525 9.699 -10.947 1.00 94.06 84 VAL A C 1
ATOM 696 O O . VAL A 1 84 ? 14.079 9.678 -12.044 1.00 94.06 84 VAL A O 1
ATOM 699 N N . THR A 1 85 ? 14.082 9.129 -9.875 1.00 92.44 85 THR A N 1
ATOM 700 C CA . THR A 1 85 ? 15.403 8.484 -9.935 1.00 92.44 85 THR A CA 1
ATOM 701 C C . THR A 1 85 ? 15.405 7.273 -10.860 1.00 92.44 85 THR A C 1
ATOM 703 O O . THR A 1 85 ? 16.340 7.111 -11.641 1.00 92.44 85 THR A O 1
ATOM 706 N N . THR A 1 86 ? 14.341 6.464 -10.855 1.00 92.56 86 THR A N 1
ATOM 707 C CA . THR A 1 86 ? 14.213 5.320 -11.774 1.00 92.56 86 THR A CA 1
ATOM 708 C C . THR A 1 86 ? 14.126 5.770 -13.233 1.00 92.56 86 THR A C 1
ATOM 710 O O . THR A 1 86 ? 14.655 5.093 -14.116 1.00 92.56 86 THR A O 1
ATOM 713 N N . LEU A 1 87 ? 13.485 6.912 -13.496 1.00 92.56 87 LEU A N 1
ATOM 714 C CA . LEU A 1 87 ? 13.344 7.451 -14.845 1.00 92.56 87 LEU A CA 1
ATOM 715 C C . LEU A 1 87 ? 14.628 8.121 -15.355 1.00 92.56 87 LEU A C 1
ATOM 717 O O . LEU A 1 87 ? 14.917 8.016 -16.542 1.00 92.56 87 LEU A O 1
ATOM 721 N N . LEU A 1 88 ? 15.388 8.791 -14.484 1.00 91.50 88 LEU A N 1
ATOM 722 C CA . LEU A 1 88 ? 16.601 9.531 -14.860 1.00 91.50 88 LEU A CA 1
ATOM 723 C C . LEU A 1 88 ? 17.879 8.688 -14.838 1.00 91.50 88 LEU A C 1
ATOM 725 O O . LEU A 1 88 ? 18.767 8.935 -15.644 1.00 91.50 88 LEU A O 1
ATOM 729 N N . PHE A 1 89 ? 17.986 7.719 -13.929 1.00 89.50 89 PHE A N 1
ATOM 730 C CA . PHE A 1 89 ? 19.221 6.951 -13.706 1.00 89.50 89 PHE A CA 1
ATOM 731 C C . PHE A 1 89 ? 19.029 5.434 -13.793 1.00 89.50 89 PHE A C 1
ATOM 733 O O . PHE A 1 89 ? 20.005 4.691 -13.754 1.00 89.50 89 PHE A O 1
ATOM 740 N N . GLY A 1 90 ? 17.782 4.965 -13.847 1.00 84.88 90 GLY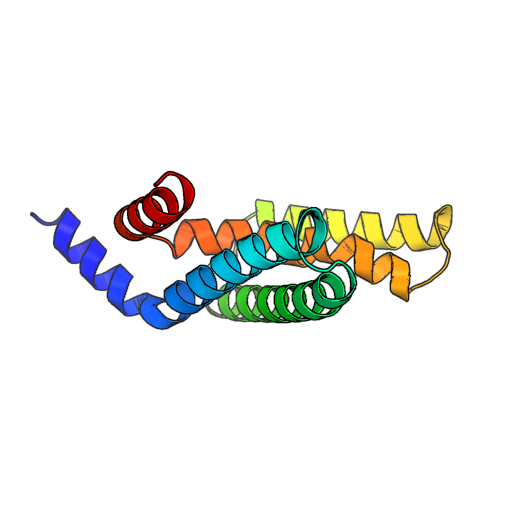 A N 1
ATOM 741 C CA . GLY A 1 90 ? 17.454 3.545 -13.869 1.00 84.88 90 GLY A CA 1
ATOM 742 C C . GLY A 1 90 ? 17.125 3.048 -15.271 1.00 84.88 90 GLY A C 1
ATOM 743 O O . GLY A 1 90 ? 17.954 3.024 -16.171 1.00 84.88 90 GLY A O 1
ATOM 744 N N . HIS A 1 91 ? 15.882 2.609 -15.446 1.00 80.94 91 HIS A N 1
ATOM 745 C CA . HIS A 1 91 ? 15.446 1.878 -16.634 1.00 80.94 91 HIS A CA 1
ATOM 746 C C . HIS A 1 91 ? 14.933 2.767 -17.775 1.00 80.94 91 HIS A C 1
ATOM 748 O O . HIS A 1 91 ? 14.547 2.230 -18.812 1.00 80.94 91 HIS A O 1
ATOM 754 N N . HIS A 1 92 ? 14.839 4.090 -17.571 1.00 88.00 92 HIS A N 1
ATOM 755 C CA . HIS A 1 92 ? 14.243 5.058 -18.512 1.00 88.00 92 HIS A CA 1
ATOM 756 C C . HIS A 1 92 ? 12.840 4.674 -19.026 1.00 88.00 92 HIS A C 1
ATOM 758 O O . HIS A 1 92 ? 12.354 5.200 -20.025 1.00 88.00 92 HIS A O 1
ATOM 764 N N . ASN A 1 93 ? 12.163 3.760 -18.330 1.00 91.69 93 ASN A N 1
ATOM 765 C CA . ASN A 1 93 ? 10.870 3.226 -18.714 1.00 91.69 93 ASN A CA 1
ATOM 766 C C . ASN A 1 93 ? 9.835 3.606 -17.658 1.00 91.69 93 ASN A C 1
ATOM 768 O O . ASN A 1 93 ? 9.936 3.218 -16.490 1.00 91.69 93 ASN A O 1
ATOM 772 N N . ILE A 1 94 ? 8.813 4.330 -18.107 1.00 89.81 94 ILE A N 1
ATOM 773 C CA . ILE A 1 94 ? 7.720 4.825 -17.272 1.00 89.81 94 ILE A CA 1
ATOM 774 C C . ILE A 1 94 ? 6.995 3.666 -16.581 1.00 89.81 94 ILE A C 1
ATOM 776 O O . ILE A 1 94 ? 6.662 3.770 -15.404 1.00 89.81 94 ILE A O 1
ATOM 780 N N . VAL A 1 95 ? 6.801 2.541 -17.275 1.00 89.94 95 VAL A N 1
ATOM 781 C CA . VAL A 1 95 ? 6.110 1.367 -16.729 1.00 89.94 95 VAL A CA 1
ATOM 782 C C . VAL A 1 95 ? 6.871 0.839 -15.517 1.00 89.94 95 VAL A C 1
ATOM 784 O O . VAL A 1 95 ? 6.292 0.697 -14.444 1.00 89.94 95 VAL A O 1
ATOM 787 N N . ILE A 1 96 ? 8.182 0.624 -15.649 1.00 88.31 96 ILE A N 1
ATOM 788 C CA . ILE A 1 96 ? 9.030 0.105 -14.564 1.00 88.31 96 ILE A CA 1
ATOM 789 C C . ILE A 1 96 ? 9.092 1.095 -13.393 1.00 88.31 96 ILE A C 1
ATOM 791 O O . ILE A 1 96 ? 8.998 0.687 -12.234 1.00 88.31 96 ILE A O 1
ATOM 795 N N . ALA A 1 97 ? 9.182 2.394 -13.684 1.00 90.94 97 ALA A N 1
ATOM 796 C CA . ALA A 1 97 ? 9.177 3.431 -12.656 1.00 90.94 97 ALA A CA 1
ATOM 797 C C . ALA A 1 97 ? 7.865 3.439 -11.848 1.00 90.94 97 ALA A C 1
ATOM 799 O O . ALA A 1 97 ? 7.908 3.546 -10.620 1.00 90.94 97 ALA A O 1
ATOM 800 N N . ILE A 1 98 ? 6.712 3.252 -12.507 1.00 89.50 98 ILE A N 1
ATOM 801 C CA . ILE A 1 98 ? 5.407 3.126 -11.839 1.00 89.50 98 ILE A CA 1
ATOM 802 C C . ILE A 1 98 ? 5.367 1.877 -10.950 1.00 89.50 98 ILE A C 1
ATOM 804 O O . ILE A 1 98 ? 4.952 1.960 -9.794 1.00 89.50 98 ILE A O 1
ATOM 808 N N . TRP A 1 99 ? 5.828 0.726 -11.449 1.00 86.75 99 TRP A N 1
ATOM 809 C CA . TRP A 1 99 ? 5.871 -0.508 -10.652 1.00 86.75 99 TRP A CA 1
ATOM 810 C C . TRP A 1 99 ? 6.711 -0.354 -9.376 1.00 86.75 99 TRP A C 1
ATOM 812 O O . TRP A 1 99 ? 6.342 -0.887 -8.329 1.00 86.75 99 TRP A O 1
ATOM 822 N N . GLY A 1 100 ? 7.810 0.403 -9.436 1.00 86.00 100 GLY A N 1
ATOM 823 C CA . GLY A 1 100 ? 8.657 0.684 -8.276 1.00 86.00 100 GLY A CA 1
ATOM 824 C C . GLY A 1 100 ? 8.015 1.633 -7.256 1.00 86.00 100 GLY A C 1
ATOM 825 O O . GLY A 1 100 ? 8.038 1.363 -6.051 1.00 86.00 100 GLY A O 1
ATOM 826 N N . CYS A 1 101 ? 7.405 2.734 -7.709 1.00 91.31 101 CYS A N 1
ATOM 827 C CA . CYS A 1 101 ? 6.861 3.751 -6.800 1.00 91.31 101 CYS A CA 1
ATOM 828 C C . CYS A 1 101 ? 5.539 3.341 -6.126 1.00 91.31 101 CYS A C 1
ATOM 830 O O . CYS A 1 101 ? 5.221 3.841 -5.044 1.00 91.31 101 CYS A O 1
ATOM 832 N N . GLN A 1 102 ? 4.789 2.399 -6.708 1.00 89.12 102 GLN A N 1
ATOM 833 C CA . GLN A 1 102 ? 3.508 1.917 -6.175 1.00 89.12 102 GLN A CA 1
ATOM 834 C C . GLN A 1 102 ? 3.585 1.452 -4.713 1.00 89.12 102 GLN A C 1
ATOM 836 O O . GLN A 1 102 ? 2.671 1.724 -3.932 1.00 89.12 102 GLN A O 1
ATOM 841 N N . ASN A 1 103 ? 4.668 0.783 -4.309 1.00 87.06 103 ASN A N 1
ATOM 842 C CA . ASN A 1 103 ? 4.827 0.320 -2.926 1.00 87.06 103 ASN A CA 1
ATOM 843 C C . ASN A 1 103 ? 4.931 1.486 -1.931 1.00 87.06 103 ASN A C 1
ATOM 845 O O . ASN A 1 103 ? 4.390 1.406 -0.828 1.00 87.06 103 ASN A O 1
ATOM 849 N N . TRP A 1 104 ? 5.568 2.585 -2.333 1.00 91.75 104 TRP A N 1
ATOM 850 C CA . TRP A 1 104 ? 5.666 3.799 -1.526 1.00 91.75 104 TRP A CA 1
ATOM 851 C C . TRP A 1 104 ? 4.342 4.560 -1.485 1.00 91.75 104 TRP A C 1
ATOM 853 O O . TRP A 1 104 ? 3.894 4.960 -0.413 1.00 91.75 104 TRP A O 1
ATOM 863 N N . TRP A 1 105 ? 3.684 4.709 -2.635 1.00 90.69 105 TRP A N 1
ATOM 864 C CA . TRP A 1 105 ? 2.434 5.463 -2.751 1.00 90.69 105 TRP A CA 1
ATOM 865 C C . TRP A 1 105 ? 1.218 4.769 -2.157 1.00 90.69 105 TRP A C 1
ATOM 867 O O . TRP A 1 105 ? 0.336 5.446 -1.636 1.00 90.69 105 TRP A O 1
ATOM 877 N N . PHE A 1 106 ? 1.150 3.441 -2.224 1.00 92.62 106 PHE A N 1
ATOM 878 C CA . PHE A 1 106 ? -0.025 2.702 -1.768 1.00 92.62 106 PHE A CA 1
ATOM 879 C C . PHE A 1 106 ? 0.283 1.769 -0.604 1.00 92.62 106 PHE A C 1
ATOM 881 O O . PHE A 1 106 ? -0.537 1.661 0.300 1.00 92.62 106 PHE A O 1
ATOM 888 N N . GLY A 1 107 ? 1.458 1.139 -0.565 1.00 89.31 107 GLY A N 1
ATOM 889 C CA . GLY A 1 107 ? 1.810 0.179 0.486 1.00 89.31 107 GLY A CA 1
ATOM 890 C C . GLY A 1 107 ? 1.877 0.809 1.878 1.00 89.31 107 GLY A C 1
ATOM 891 O O . GLY A 1 107 ? 1.179 0.368 2.790 1.00 89.31 107 GLY A O 1
ATOM 892 N N . ILE A 1 108 ? 2.662 1.877 2.049 1.00 91.19 108 ILE A N 1
ATOM 893 C CA . ILE A 1 108 ? 2.799 2.540 3.359 1.00 91.19 108 ILE A CA 1
ATOM 894 C C . ILE A 1 108 ? 1.484 3.203 3.809 1.00 91.19 108 ILE A C 1
ATOM 896 O O . ILE A 1 108 ? 1.061 2.961 4.946 1.00 91.19 108 ILE A O 1
ATOM 900 N N . PRO A 1 109 ? 0.775 3.976 2.962 1.00 91.50 109 PRO A N 1
ATOM 901 C CA . PRO A 1 109 ? -0.531 4.526 3.329 1.00 91.50 109 PRO A CA 1
ATOM 902 C C . PRO A 1 109 ? -1.563 3.461 3.711 1.00 91.50 109 PRO A C 1
ATOM 904 O O . PRO A 1 109 ? -2.370 3.674 4.618 1.00 91.50 109 PRO A O 1
ATOM 907 N N . LEU A 1 110 ? -1.506 2.291 3.077 1.00 91.81 110 LEU A N 1
ATOM 908 C CA . LEU A 1 110 ? -2.351 1.150 3.408 1.00 91.81 110 LEU A CA 1
ATOM 909 C C . LEU A 1 110 ? -2.018 0.557 4.779 1.00 91.81 110 LEU A C 1
ATOM 911 O O . LEU A 1 110 ? -2.942 0.265 5.533 1.00 91.81 110 LEU A O 1
ATOM 915 N N . CYS A 1 111 ? -0.745 0.456 5.167 1.00 91.19 111 CYS A N 1
ATOM 916 C CA . CYS A 1 111 ? -0.373 0.054 6.530 1.00 91.19 111 CYS A CA 1
ATOM 917 C C . CYS A 1 111 ? -0.960 1.005 7.591 1.00 91.19 111 CYS A C 1
ATOM 919 O O . CYS A 1 111 ? -1.459 0.557 8.626 1.00 91.19 111 CYS A O 1
ATOM 921 N N . ILE A 1 112 ? -0.960 2.315 7.318 1.00 91.25 112 ILE A N 1
ATOM 922 C CA . ILE A 1 112 ? -1.568 3.332 8.196 1.00 91.25 112 ILE A CA 1
ATOM 923 C C . ILE A 1 112 ? -3.096 3.181 8.245 1.00 91.25 112 ILE A C 1
ATOM 925 O O . ILE A 1 112 ? -3.708 3.387 9.291 1.00 91.25 112 ILE A O 1
ATOM 929 N N . LEU A 1 113 ? -3.730 2.815 7.131 1.00 91.69 113 LEU A N 1
ATOM 930 C CA . LEU A 1 113 ? -5.160 2.519 7.113 1.00 91.69 113 LEU A CA 1
ATOM 931 C C . LEU A 1 113 ? -5.485 1.278 7.951 1.00 91.69 113 LEU A C 1
ATOM 933 O O . LEU A 1 113 ? -6.388 1.327 8.786 1.00 91.69 113 LEU A O 1
ATOM 937 N N . ILE A 1 114 ? -4.734 0.190 7.764 1.00 90.62 114 ILE A N 1
ATOM 938 C CA . ILE A 1 114 ? -4.920 -1.067 8.497 1.00 90.62 114 ILE A CA 1
ATOM 939 C C . ILE A 1 114 ? -4.830 -0.823 10.004 1.00 90.62 114 ILE A C 1
ATOM 941 O O . ILE A 1 114 ? -5.700 -1.286 10.738 1.00 90.62 114 ILE A O 1
ATOM 945 N N . SER A 1 115 ? -3.849 -0.041 10.466 1.00 87.88 115 SER A N 1
ATOM 946 C CA . SER A 1 115 ? -3.668 0.227 11.900 1.00 87.88 115 SER A CA 1
ATOM 947 C C . SER A 1 115 ? -4.834 0.984 12.546 1.00 87.88 115 SER A C 1
ATOM 949 O O . SER A 1 115 ? -5.050 0.856 13.749 1.00 87.88 115 SER A O 1
ATOM 951 N N . LYS A 1 116 ? -5.613 1.745 11.765 1.00 86.19 116 LYS A N 1
ATOM 952 C CA . LYS A 1 116 ? -6.799 2.471 12.251 1.00 86.19 116 LYS A CA 1
ATOM 953 C C . LYS A 1 116 ? -8.098 1.678 12.137 1.00 86.19 116 LYS A C 1
ATOM 955 O O . LYS A 1 116 ? -9.053 1.974 12.851 1.00 86.19 116 LYS A O 1
ATOM 960 N N . VAL A 1 117 ? -8.152 0.726 11.210 1.00 87.94 117 VAL A N 1
ATOM 961 C CA . VAL A 1 117 ? -9.364 -0.030 10.866 1.00 87.94 117 VAL A CA 1
ATOM 962 C C . VAL A 1 117 ? -9.427 -1.364 11.615 1.00 87.94 117 VAL A C 1
ATOM 964 O O . VAL A 1 117 ? -10.509 -1.793 12.020 1.00 87.94 117 VAL A O 1
ATOM 967 N N . VAL A 1 118 ? -8.286 -2.027 11.813 1.00 86.69 118 VAL A N 1
ATOM 968 C CA . VAL A 1 118 ? -8.209 -3.344 12.454 1.00 86.69 118 VAL A CA 1
ATOM 969 C C . VAL A 1 118 ? -8.292 -3.215 13.969 1.00 86.69 118 VAL A C 1
ATOM 971 O O . VAL A 1 118 ? -7.557 -2.452 14.594 1.00 86.69 118 VAL A O 1
ATOM 974 N N . THR A 1 119 ? -9.173 -4.007 14.580 1.00 86.62 119 THR A N 1
ATOM 975 C CA . THR A 1 119 ? -9.272 -4.097 16.041 1.00 86.62 119 THR A CA 1
ATOM 976 C C . THR A 1 119 ? -8.416 -5.232 16.596 1.00 86.62 119 THR A C 1
ATOM 978 O O . THR A 1 119 ? -8.062 -6.175 15.891 1.00 86.62 119 THR A O 1
ATOM 981 N N . ARG A 1 120 ? -8.113 -5.188 17.900 1.00 81.62 120 ARG A N 1
ATOM 982 C CA . ARG A 1 120 ? -7.331 -6.243 18.570 1.00 81.62 120 ARG A CA 1
ATOM 983 C C . ARG A 1 120 ? -7.952 -7.633 18.392 1.00 81.62 120 ARG A C 1
ATOM 985 O O . ARG A 1 120 ? -7.225 -8.600 18.213 1.00 81.62 120 ARG A O 1
ATOM 992 N N . SER A 1 121 ? -9.280 -7.741 18.428 1.00 83.06 121 SER A N 1
ATOM 993 C CA . SER A 1 121 ? -9.974 -9.018 18.232 1.00 83.06 121 SER A CA 1
ATOM 994 C C . SER A 1 121 ? -9.828 -9.555 16.806 1.00 83.06 121 SER A C 1
ATOM 996 O O . SER A 1 121 ? -9.696 -10.764 16.636 1.00 83.06 121 SER A O 1
ATOM 998 N N . ASP A 1 122 ? -9.800 -8.683 15.795 1.00 85.38 122 ASP A N 1
ATOM 999 C CA . ASP A 1 122 ? -9.537 -9.076 14.404 1.00 85.38 122 ASP A CA 1
ATOM 1000 C C . ASP A 1 122 ? -8.098 -9.544 14.229 1.00 85.38 122 ASP A C 1
ATOM 1002 O O . ASP A 1 122 ? -7.862 -10.602 13.650 1.00 85.38 122 ASP A O 1
ATOM 1006 N N . LEU A 1 123 ? -7.151 -8.800 14.804 1.00 86.25 123 LEU A N 1
ATOM 1007 C CA . LEU A 1 123 ? -5.737 -9.149 14.768 1.00 86.25 123 LEU A CA 1
ATOM 1008 C C . LEU A 1 123 ? -5.495 -10.530 15.391 1.00 86.25 123 LEU A C 1
ATOM 1010 O O . LEU A 1 123 ? -4.818 -11.356 14.793 1.00 86.25 123 LEU A O 1
ATOM 1014 N N . MET A 1 124 ? -6.101 -10.815 16.551 1.00 87.44 124 MET A N 1
ATOM 1015 C CA . MET A 1 124 ? -5.989 -12.126 17.204 1.00 87.44 124 MET A CA 1
ATOM 1016 C C . MET A 1 124 ? -6.562 -13.261 16.345 1.00 87.44 124 MET A C 1
ATOM 1018 O O . MET A 1 124 ? -5.999 -14.354 16.335 1.00 87.44 124 MET A O 1
ATOM 1022 N N . LYS A 1 125 ? -7.653 -13.021 15.603 1.00 85.31 125 LYS A N 1
ATOM 1023 C CA . LYS A 1 125 ? -8.202 -14.009 14.659 1.00 85.31 125 LYS A CA 1
ATOM 1024 C C . LYS A 1 125 ? -7.251 -14.248 13.489 1.00 85.31 125 LYS A C 1
ATOM 1026 O O . LYS A 1 125 ? -6.991 -15.400 13.167 1.00 85.31 125 LYS A O 1
ATOM 1031 N N . MET A 1 126 ? -6.715 -13.183 12.891 1.00 87.12 126 MET A N 1
ATOM 1032 C CA . MET A 1 126 ? -5.734 -13.280 11.803 1.00 87.12 126 MET A CA 1
ATOM 1033 C C . MET A 1 126 ? -4.484 -14.040 12.256 1.00 87.12 126 MET A C 1
ATOM 1035 O O . MET A 1 126 ? -4.035 -14.940 11.557 1.00 87.12 126 MET A O 1
ATOM 1039 N N . LEU A 1 127 ? -3.973 -13.738 13.455 1.00 86.75 127 LEU A N 1
ATOM 1040 C CA . LEU A 1 127 ? -2.820 -14.428 14.035 1.00 86.75 127 LEU A CA 1
ATOM 1041 C C . LEU A 1 127 ? -3.094 -15.918 14.255 1.00 86.75 127 LEU A C 1
ATOM 1043 O O . LEU A 1 127 ? -2.235 -16.745 13.969 1.00 86.75 127 LEU A O 1
ATOM 1047 N N . LYS A 1 128 ? -4.299 -16.258 14.734 1.00 87.88 128 LYS A N 1
ATOM 1048 C CA . LYS A 1 128 ? -4.706 -17.651 14.932 1.00 87.88 128 LYS A CA 1
ATOM 1049 C C . LYS A 1 128 ? -4.654 -18.441 13.623 1.00 87.88 128 LYS A C 1
ATOM 1051 O O . LYS A 1 128 ? -4.167 -19.554 13.658 1.00 87.88 128 LYS A O 1
ATOM 1056 N N . TYR A 1 129 ? -5.086 -17.860 12.501 1.00 84.56 129 TYR A N 1
ATOM 1057 C CA . TYR A 1 129 ? -5.007 -18.507 11.182 1.00 84.56 129 TYR A CA 1
ATOM 1058 C C . TYR A 1 129 ? -3.583 -18.620 10.614 1.00 84.56 129 TYR A C 1
ATOM 1060 O O . TYR A 1 129 ? -3.374 -19.369 9.668 1.00 84.56 129 TYR A O 1
ATOM 1068 N N . ILE A 1 130 ? -2.622 -17.838 11.121 1.00 83.94 130 ILE A N 1
ATOM 1069 C CA . ILE A 1 130 ? -1.217 -17.941 10.700 1.00 83.94 130 ILE A CA 1
ATOM 1070 C C . ILE A 1 130 ? -0.489 -19.023 11.501 1.00 83.94 130 ILE A C 1
ATOM 1072 O O . ILE A 1 130 ? 0.335 -19.742 10.945 1.00 83.94 130 ILE A O 1
ATOM 1076 N N . LEU A 1 131 ? -0.713 -19.057 12.818 1.00 81.12 131 LEU A N 1
ATOM 1077 C CA . LEU A 1 131 ? 0.104 -19.836 13.751 1.00 81.12 131 LEU A CA 1
ATOM 1078 C C . LEU A 1 131 ? -0.423 -21.260 13.991 1.00 81.12 131 LEU A C 1
ATOM 1080 O O . LEU A 1 131 ? 0.364 -22.131 14.350 1.00 81.12 131 LEU A O 1
ATOM 1084 N N . PHE A 1 132 ? -1.734 -21.468 13.851 1.00 56.84 132 PHE A N 1
ATOM 1085 C CA . PHE A 1 132 ? -2.405 -22.760 14.019 1.00 56.84 132 PHE A CA 1
ATOM 1086 C C . PHE A 1 132 ? -2.954 -23.245 12.683 1.00 56.84 132 PHE A C 1
ATOM 1088 O O . PHE A 1 132 ? -2.877 -24.470 12.454 1.00 56.84 132 PHE A O 1
#

Radius of gyration: 17.13 Å; chains: 1; bounding box: 39×37×50 Å

pLDDT: mean 85.58, std 10.2, range [49.25, 94.38]